Protein AF-A0A354J2S5-F1 (afdb_monomer)

Secondary structure (DSSP, 8-state):
------------HHHHHHHHHHH-TT--EEEEEEETT-HHHHHHHHHHHHHGGGGT-EEEEEEESSGGGHHHHHHHHHTT-

Mean predicted aligned error: 6.53 Å

Radius of gyration: 14.99 Å; Cα contacts (8 Å, |Δi|>4): 84; chains: 1; bounding box: 33×17×53 Å

Sequence (81 aa):
SGNATGTSDKLPVELQLEMIRAILPEAKTIGIMYSTSEPNSISAIEEYKEAAPRYGFEIVESGISTIADISLATDNLLEKV

Foldseek 3Di:
DDPPDDDPPQPPLQVVLVVCCVVPVPAQEDEEEEEPVDVSSVVNVVVNCVNNVVSNYHYDYDYDHDPVCVVVSVVVVVVPD

pLDDT: mean 86.1, std 13.44, range [45.09, 97.12]

Solvent-accessible surface area (backbone atoms only — not comparable to full-atom values): 5017 Å² total; per-residue (Å²): 138,80,86,83,81,71,88,76,88,70,76,62,56,66,64,51,52,51,50,47,40,74,76,40,74,82,60,48,51,45,71,44,77,43,54,72,88,38,71,68,56,54,56,51,51,53,54,41,60,69,50,32,56,83,70,55,30,46,74,46,76,38,75,32,90,50,80,84,41,48,64,60,46,47,55,63,38,59,78,74,85

Structure (mmCIF, N/CA/C/O backbone):
data_AF-A0A354J2S5-F1
#
_entry.id   AF-A0A354J2S5-F1
#
loop_
_atom_site.group_PDB
_atom_site.id
_atom_site.type_symbol
_atom_site.label_atom_id
_atom_site.label_alt_id
_atom_site.label_comp_id
_atom_site.label_asym_id
_atom_site.label_entity_id
_atom_site.label_seq_id
_atom_site.pdbx_PDB_ins_code
_atom_site.Cartn_x
_atom_site.Cartn_y
_atom_site.Cartn_z
_atom_site.occupancy
_atom_site.B_iso_or_equiv
_atom_site.auth_seq_id
_atom_site.auth_comp_id
_atom_site.auth_asym_id
_atom_site.auth_atom_id
_atom_site.pdbx_PDB_model_num
ATOM 1 N N . SER A 1 1 ? -3.146 -5.454 -43.061 1.00 46.69 1 SER A N 1
ATOM 2 C CA . SER A 1 1 ? -3.966 -6.247 -42.128 1.00 46.69 1 SER A CA 1
ATOM 3 C C . SER A 1 1 ? -3.051 -6.900 -41.112 1.00 46.69 1 SER A C 1
ATOM 5 O O . SER A 1 1 ? -2.492 -7.947 -41.398 1.00 46.69 1 SER A O 1
ATOM 7 N N . GLY A 1 2 ? -2.791 -6.230 -39.990 1.00 45.09 2 GLY A N 1
ATOM 8 C CA . GLY A 1 2 ? -1.996 -6.791 -38.900 1.00 45.09 2 GLY A CA 1
ATOM 9 C C . GLY A 1 2 ? -2.938 -7.103 -37.754 1.00 45.09 2 GLY A C 1
ATOM 10 O O . GLY A 1 2 ? -3.306 -6.195 -37.018 1.00 45.09 2 GLY A O 1
ATOM 11 N N . ASN A 1 3 ? -3.372 -8.356 -37.637 1.00 49.25 3 ASN A N 1
ATOM 12 C CA . ASN A 1 3 ? -4.032 -8.821 -36.424 1.00 49.25 3 ASN A CA 1
ATOM 13 C C . ASN A 1 3 ? -2.954 -8.853 -35.337 1.00 49.25 3 ASN A C 1
ATOM 15 O O . ASN A 1 3 ? -2.232 -9.838 -35.209 1.00 49.25 3 ASN A O 1
ATOM 19 N N . ALA A 1 4 ? -2.786 -7.744 -34.619 1.00 47.41 4 ALA A N 1
ATOM 20 C CA . ALA A 1 4 ? -1.976 -7.705 -33.415 1.00 47.41 4 ALA A CA 1
ATOM 21 C C . ALA A 1 4 ? -2.724 -8.501 -32.343 1.00 47.41 4 ALA A C 1
ATOM 23 O O . ALA A 1 4 ? -3.587 -7.978 -31.644 1.00 47.41 4 ALA A O 1
ATOM 24 N N . THR A 1 5 ? -2.449 -9.798 -32.271 1.00 49.03 5 THR A N 1
ATOM 25 C CA . THR A 1 5 ? -2.851 -10.615 -31.132 1.00 49.03 5 THR A CA 1
ATOM 26 C C . THR A 1 5 ? -1.725 -10.536 -30.113 1.00 49.03 5 THR A C 1
ATOM 28 O O . THR A 1 5 ? -0.618 -11.002 -30.382 1.00 49.03 5 THR A O 1
ATOM 31 N N . GLY A 1 6 ? -1.996 -9.925 -28.967 1.00 55.59 6 GLY A N 1
ATOM 32 C CA . GLY A 1 6 ? -1.142 -9.984 -27.785 1.00 55.59 6 GLY A CA 1
ATOM 33 C C . GLY A 1 6 ? -1.934 -10.596 -26.637 1.00 55.59 6 GLY A C 1
ATOM 34 O O . GLY A 1 6 ? -3.142 -10.381 -26.539 1.00 55.59 6 GLY A O 1
ATOM 35 N N . THR A 1 7 ? -1.280 -11.369 -25.777 1.00 55.81 7 THR A N 1
ATOM 36 C CA . THR A 1 7 ? -1.834 -11.704 -24.464 1.00 55.81 7 THR A CA 1
ATOM 37 C C . THR A 1 7 ? -1.803 -10.435 -23.618 1.00 55.81 7 THR A C 1
ATOM 39 O O . THR A 1 7 ? -0.763 -9.793 -23.493 1.00 55.81 7 THR A O 1
ATOM 42 N N . SER A 1 8 ? -2.955 -10.014 -23.103 1.00 54.00 8 SER A N 1
ATOM 43 C CA . SER A 1 8 ? -3.020 -8.895 -22.168 1.00 54.00 8 SER A CA 1
ATOM 44 C C . SER A 1 8 ? -2.812 -9.450 -20.763 1.00 54.00 8 SER A C 1
ATOM 46 O O . SER A 1 8 ? -3.719 -10.069 -20.21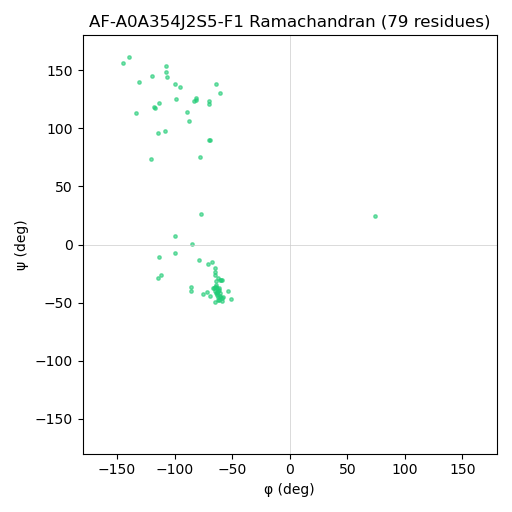8 1.00 54.00 8 SER A O 1
ATOM 48 N N . ASP A 1 9 ? -1.639 -9.215 -20.174 1.00 60.72 9 ASP A N 1
ATOM 49 C CA . ASP A 1 9 ? -1.351 -9.513 -18.758 1.00 60.72 9 ASP A CA 1
ATOM 50 C C . ASP A 1 9 ? -1.979 -8.464 -17.817 1.00 60.72 9 ASP A C 1
ATOM 52 O O . ASP A 1 9 ? -1.472 -8.179 -16.731 1.00 60.72 9 ASP A O 1
ATOM 56 N N . LYS A 1 10 ? -3.068 -7.818 -18.255 1.00 66.31 10 LYS A N 1
ATOM 57 C CA . LYS A 1 10 ? -3.731 -6.773 -17.485 1.00 66.31 10 LYS A CA 1
ATOM 58 C C . LYS A 1 10 ? -4.422 -7.411 -16.285 1.00 66.31 10 LYS A C 1
ATOM 60 O O . LYS A 1 10 ? -5.296 -8.265 -16.441 1.00 66.31 10 LYS A O 1
ATOM 65 N N . LEU A 1 11 ? -4.031 -6.981 -15.089 1.00 70.81 11 LEU A N 1
ATOM 66 C CA . LEU A 1 11 ? -4.659 -7.433 -13.855 1.00 70.81 11 LEU A CA 1
ATOM 67 C C . LEU A 1 11 ? -6.145 -7.044 -13.869 1.00 70.81 11 LEU A C 1
ATOM 69 O O . LEU A 1 11 ? -6.468 -5.885 -14.142 1.00 70.81 11 LEU A O 1
ATOM 73 N N . PRO A 1 12 ? -7.069 -7.973 -13.572 1.00 85.94 12 PRO A N 1
ATOM 74 C CA . PRO A 1 12 ? -8.482 -7.644 -13.466 1.00 85.94 12 PRO A CA 1
ATOM 75 C C . PRO A 1 12 ? -8.755 -6.957 -12.119 1.00 85.94 12 PRO A C 1
ATOM 77 O O . PRO A 1 12 ? -9.285 -7.571 -11.194 1.00 85.94 12 PRO A O 1
ATOM 80 N N . VAL A 1 13 ? -8.362 -5.684 -12.006 1.00 90.44 13 VAL A N 1
ATOM 81 C CA . VAL A 1 13 ? -8.412 -4.876 -10.773 1.00 90.44 13 VAL A CA 1
ATOM 82 C C . VAL A 1 13 ? -9.791 -4.913 -10.112 1.00 90.44 13 VAL A C 1
ATOM 84 O O . VAL A 1 13 ? -9.891 -5.174 -8.915 1.00 90.44 13 VAL A O 1
ATOM 87 N N . GLU A 1 14 ? -10.863 -4.730 -10.887 1.00 90.88 14 GLU A N 1
ATOM 88 C CA . GLU A 1 14 ? -12.226 -4.737 -10.342 1.00 90.88 14 GLU A CA 1
ATOM 89 C C . GLU A 1 14 ? -12.618 -6.085 -9.726 1.00 90.88 14 GLU A C 1
ATOM 91 O O . GLU A 1 14 ? -13.141 -6.108 -8.615 1.00 90.88 14 GLU A O 1
ATOM 96 N N . LEU A 1 15 ? -12.301 -7.205 -10.389 1.00 92.50 15 LEU A N 1
ATOM 97 C CA . LEU A 1 15 ? -12.600 -8.539 -9.853 1.00 92.50 15 LEU A CA 1
ATOM 98 C C . LEU A 1 15 ? -11.829 -8.807 -8.557 1.00 92.50 15 LEU A C 1
ATOM 100 O O . LEU A 1 15 ? -12.339 -9.464 -7.652 1.00 92.50 15 LEU A O 1
ATOM 104 N N . GLN A 1 16 ? -10.602 -8.293 -8.446 1.00 93.62 16 GLN A N 1
ATOM 105 C CA . GLN A 1 16 ? -9.829 -8.423 -7.215 1.00 93.62 16 GLN A CA 1
ATOM 106 C C . GLN A 1 16 ? -10.424 -7.589 -6.079 1.00 93.62 16 GLN A C 1
ATOM 108 O O . GLN A 1 16 ? -10.557 -8.097 -4.970 1.00 93.62 16 GLN A O 1
ATOM 113 N N . LEU A 1 17 ? -10.823 -6.342 -6.341 1.00 95.12 17 LEU A N 1
ATOM 114 C CA . LEU A 1 17 ? -11.468 -5.485 -5.342 1.00 95.12 17 LEU A CA 1
ATOM 115 C C . LEU A 1 17 ? -12.816 -6.056 -4.880 1.00 95.12 17 LEU A C 1
ATOM 117 O O . LEU A 1 17 ? -13.097 -6.069 -3.681 1.00 95.12 17 LEU A O 1
ATOM 121 N N . GLU A 1 18 ? -13.616 -6.586 -5.807 1.00 94.81 18 GLU A N 1
ATOM 122 C CA . GLU A 1 18 ? -14.866 -7.286 -5.501 1.00 94.81 18 GLU A CA 1
ATOM 123 C C . GLU A 1 18 ? -14.612 -8.492 -4.588 1.00 94.81 18 GLU A C 1
ATOM 125 O O . GLU A 1 18 ? -15.245 -8.630 -3.539 1.00 94.81 18 GLU A O 1
ATOM 130 N N . MET A 1 19 ? -13.631 -9.329 -4.940 1.00 95.50 19 MET A N 1
ATOM 131 C CA . MET A 1 19 ? -13.244 -10.488 -4.138 1.00 95.50 19 MET A CA 1
ATOM 132 C C . MET A 1 19 ? -12.767 -10.080 -2.737 1.00 95.50 19 MET A C 1
ATOM 134 O O . MET A 1 19 ? -13.184 -10.687 -1.750 1.00 95.50 19 MET A O 1
ATOM 138 N N . ILE A 1 20 ? -11.924 -9.048 -2.625 1.00 94.88 20 ILE A N 1
ATOM 139 C CA . ILE A 1 20 ? -11.439 -8.553 -1.329 1.00 94.88 20 ILE A CA 1
ATOM 140 C C . ILE A 1 20 ? -12.620 -8.090 -0.475 1.00 94.88 20 ILE A C 1
ATOM 142 O O . ILE A 1 20 ? -12.690 -8.457 0.695 1.00 94.88 20 ILE A O 1
ATOM 146 N N . ARG A 1 21 ? -13.586 -7.356 -1.041 1.00 95.12 21 ARG A N 1
ATOM 147 C CA . ARG A 1 21 ? -14.783 -6.929 -0.301 1.00 95.12 21 ARG A CA 1
ATOM 148 C C . AR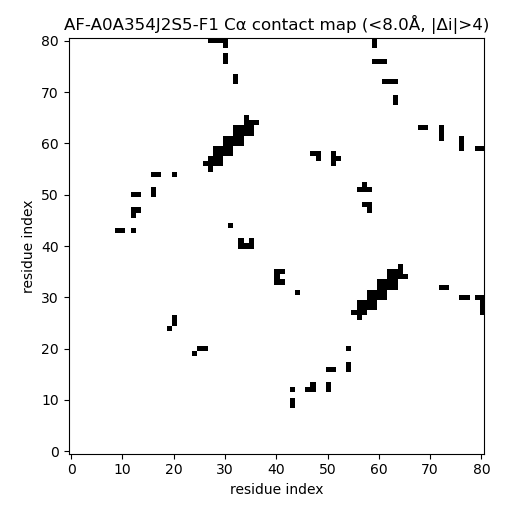G A 1 21 ? -15.662 -8.106 0.118 1.00 95.12 21 ARG A C 1
ATOM 150 O O . ARG A 1 21 ? -16.224 -8.070 1.209 1.00 95.12 21 ARG A O 1
ATOM 157 N N . ALA A 1 22 ? -15.774 -9.140 -0.711 1.00 95.69 22 ALA A N 1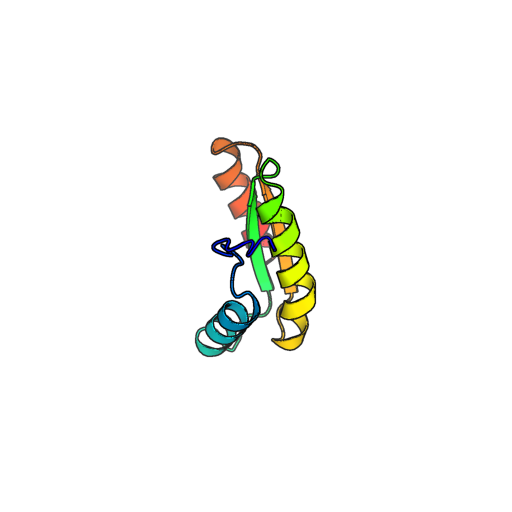
ATOM 158 C CA . ALA A 1 22 ? -16.541 -10.336 -0.378 1.00 95.69 22 ALA A CA 1
ATOM 159 C C . ALA A 1 22 ? -15.929 -11.120 0.798 1.00 95.69 22 ALA A C 1
ATOM 161 O O . ALA A 1 22 ? -16.662 -11.647 1.632 1.00 95.69 22 ALA A O 1
ATOM 162 N N . ILE A 1 23 ? -14.596 -11.189 0.874 1.00 96.19 23 ILE A N 1
ATOM 163 C CA . ILE A 1 23 ? -13.874 -11.943 1.912 1.00 96.19 23 ILE A CA 1
ATOM 164 C C . ILE A 1 23 ? -13.682 -11.107 3.186 1.00 96.19 23 ILE A C 1
ATOM 166 O O . ILE A 1 23 ? -13.820 -11.624 4.293 1.00 96.19 23 ILE A O 1
ATOM 170 N N . LEU A 1 24 ? -13.370 -9.819 3.036 1.00 95.25 24 LEU A N 1
ATOM 171 C CA . LEU A 1 24 ? -13.093 -8.868 4.113 1.00 95.25 24 LEU A CA 1
ATOM 172 C C . LEU A 1 24 ? -14.097 -7.704 4.055 1.00 95.25 24 LEU A C 1
ATOM 174 O O . LEU A 1 24 ? -13.745 -6.584 3.673 1.00 95.25 24 LEU A O 1
ATOM 178 N N . PRO A 1 25 ? -15.360 -7.933 4.455 1.00 94.06 25 PRO A N 1
ATOM 179 C CA . PRO A 1 25 ? -16.434 -6.955 4.297 1.00 94.06 25 PRO A CA 1
ATOM 180 C C . PRO A 1 25 ? -16.229 -5.676 5.111 1.00 94.06 25 PRO A C 1
ATOM 182 O O . PRO A 1 25 ? -16.799 -4.646 4.760 1.00 94.06 25 PRO A O 1
ATOM 185 N N . GLU A 1 26 ? -15.399 -5.709 6.153 1.00 94.56 26 GLU A N 1
A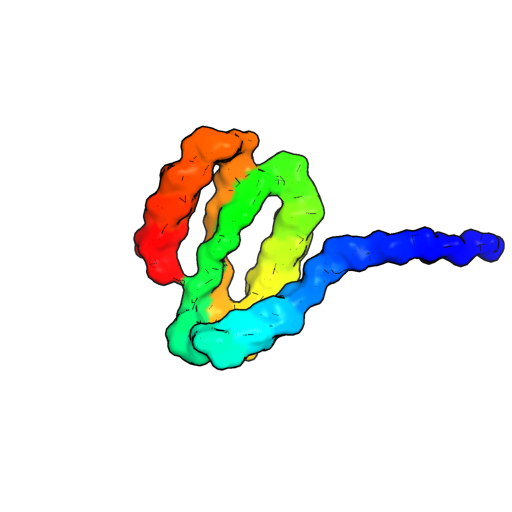TOM 186 C CA . GLU A 1 26 ? -15.136 -4.569 7.041 1.00 94.56 26 GLU A CA 1
ATOM 187 C C . GLU A 1 26 ? -13.832 -3.825 6.726 1.00 94.56 26 GLU A C 1
ATOM 189 O O . GLU A 1 26 ? -13.580 -2.767 7.305 1.00 94.56 26 GLU A O 1
ATOM 194 N N . ALA A 1 27 ? -13.002 -4.341 5.813 1.00 94.19 27 ALA A N 1
ATOM 195 C CA . ALA A 1 27 ? -11.728 -3.712 5.481 1.00 94.19 27 ALA A CA 1
ATOM 196 C C . ALA A 1 27 ? -11.947 -2.326 4.848 1.00 94.19 27 ALA A C 1
ATOM 198 O O . ALA A 1 27 ? -12.851 -2.131 4.032 1.00 94.19 27 ALA A O 1
ATOM 199 N N . LYS A 1 28 ? -11.130 -1.347 5.243 1.00 94.62 28 LYS A N 1
ATOM 200 C CA . LYS A 1 28 ? -11.248 0.055 4.800 1.00 94.62 28 LYS A CA 1
ATOM 201 C C . LYS A 1 28 ? -10.064 0.505 3.961 1.00 94.62 28 LYS A C 1
ATOM 203 O O . LYS A 1 28 ? -10.239 1.335 3.080 1.00 94.62 28 LYS A O 1
ATOM 208 N N . THR A 1 29 ? -8.901 -0.087 4.193 1.00 95.88 29 THR A N 1
ATOM 209 C CA . THR A 1 29 ? -7.651 0.324 3.562 1.00 95.88 29 THR A CA 1
ATOM 210 C C . THR A 1 29 ? -6.945 -0.897 2.990 1.00 95.88 29 THR A C 1
ATOM 212 O O . THR A 1 29 ? -6.952 -1.968 3.598 1.00 95.88 29 THR A O 1
ATOM 215 N N . ILE A 1 30 ? -6.354 -0.750 1.8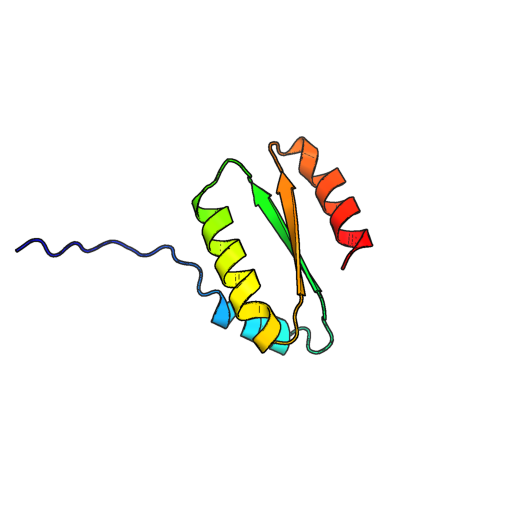07 1.00 94.94 30 ILE A N 1
ATOM 216 C CA . ILE A 1 30 ? -5.527 -1.765 1.157 1.00 94.94 30 ILE A CA 1
ATOM 217 C C . ILE A 1 30 ? -4.118 -1.195 1.011 1.00 94.94 30 ILE A C 1
ATOM 219 O O . ILE A 1 30 ? -3.904 -0.197 0.322 1.00 94.94 30 ILE A O 1
ATOM 223 N N . GLY A 1 31 ? -3.159 -1.857 1.657 1.00 94.25 31 GLY A N 1
ATOM 224 C CA . GLY A 1 31 ? -1.737 -1.585 1.487 1.00 94.25 31 GLY A CA 1
ATOM 225 C C . GLY A 1 31 ? -1.189 -2.306 0.257 1.00 94.25 31 GLY A C 1
ATOM 226 O O . GLY A 1 31 ? -1.284 -3.530 0.181 1.00 94.25 31 GLY A O 1
ATOM 227 N N . ILE A 1 32 ? -0.597 -1.576 -0.689 1.00 93.12 32 ILE A N 1
ATOM 228 C CA . ILE A 1 32 ? 0.043 -2.148 -1.881 1.00 93.12 32 ILE A CA 1
ATOM 229 C C . ILE A 1 32 ? 1.535 -1.830 -1.856 1.00 93.12 32 ILE A C 1
ATOM 231 O O . ILE A 1 32 ? 1.948 -0.674 -1.918 1.00 93.12 32 ILE A O 1
ATOM 235 N N . MET A 1 33 ? 2.359 -2.870 -1.798 1.00 91.88 33 MET A N 1
ATOM 236 C CA . MET A 1 33 ? 3.800 -2.742 -1.983 1.00 91.88 33 MET A CA 1
ATOM 237 C C . MET A 1 33 ? 4.160 -3.038 -3.436 1.00 91.88 33 MET A C 1
ATOM 239 O O . MET A 1 33 ? 3.659 -4.010 -4.001 1.00 91.88 33 MET A O 1
ATOM 243 N N . TYR A 1 34 ? 5.025 -2.226 -4.040 1.00 90.62 34 TYR A N 1
ATOM 244 C CA . TYR A 1 34 ? 5.399 -2.390 -5.445 1.00 90.62 34 TYR A CA 1
ATOM 245 C C . TYR A 1 34 ? 6.852 -2.024 -5.720 1.00 90.62 34 TYR A C 1
ATOM 247 O O . TYR A 1 34 ? 7.450 -1.230 -4.997 1.00 90.62 34 TYR A O 1
ATOM 255 N N . SER A 1 35 ? 7.417 -2.574 -6.796 1.00 89.31 35 SER A N 1
ATOM 256 C CA . SER A 1 35 ? 8.743 -2.175 -7.259 1.00 89.31 35 SER A CA 1
ATOM 257 C C . SER A 1 35 ? 8.666 -0.891 -8.078 1.00 89.31 35 SER A C 1
ATOM 259 O O . SER A 1 35 ? 7.981 -0.825 -9.098 1.00 89.31 35 SER A O 1
ATOM 261 N N . THR A 1 36 ? 9.429 0.124 -7.684 1.00 86.12 36 THR A N 1
ATOM 262 C CA . THR A 1 36 ? 9.503 1.399 -8.422 1.00 86.12 36 THR A CA 1
ATOM 263 C C . THR A 1 36 ? 10.174 1.267 -9.795 1.00 86.12 36 THR A C 1
ATOM 265 O O . THR A 1 36 ? 10.033 2.152 -10.637 1.00 86.12 36 THR A O 1
ATOM 268 N N . SER A 1 37 ? 10.874 0.156 -10.054 1.00 85.69 37 SER A N 1
ATOM 269 C CA . SER A 1 37 ? 11.508 -0.146 -11.344 1.00 85.69 37 SER A CA 1
ATOM 270 C C . SER A 1 37 ? 10.574 -0.799 -12.371 1.00 85.69 37 SER A C 1
ATOM 272 O O . SER A 1 37 ? 11.012 -1.077 -13.487 1.00 85.69 37 SER A O 1
ATOM 274 N N . GLU A 1 38 ? 9.302 -1.027 -12.028 1.00 81.31 38 GLU A N 1
ATOM 275 C CA . GLU A 1 38 ? 8.314 -1.733 -12.851 1.00 81.31 38 GLU A CA 1
ATOM 276 C C . GLU A 1 38 ? 7.178 -0.791 -13.303 1.00 81.31 38 GLU A C 1
ATOM 278 O O . GLU A 1 38 ? 6.206 -0.580 -12.573 1.00 81.31 38 GLU A O 1
ATOM 283 N N . PRO A 1 39 ? 7.248 -0.209 -14.519 1.00 80.31 39 PRO A N 1
ATOM 284 C CA . PRO A 1 39 ? 6.243 0.750 -14.992 1.00 80.31 39 PRO A CA 1
ATOM 285 C C . PRO A 1 39 ? 4.819 0.180 -15.080 1.00 80.31 39 PRO A C 1
ATOM 287 O O . PRO A 1 39 ? 3.840 0.906 -14.909 1.00 80.31 39 PRO A O 1
ATOM 290 N N . ASN A 1 40 ? 4.696 -1.123 -15.340 1.00 81.12 40 ASN A N 1
ATOM 291 C CA . ASN A 1 40 ? 3.425 -1.848 -15.341 1.00 81.12 40 ASN A CA 1
ATOM 292 C C . ASN A 1 40 ? 2.767 -1.856 -13.952 1.00 81.12 40 ASN A C 1
ATOM 294 O O . ASN A 1 40 ? 1.550 -1.696 -13.867 1.00 81.12 40 ASN A O 1
ATOM 298 N N . SER A 1 41 ? 3.558 -1.975 -12.883 1.00 83.12 41 SER A N 1
ATOM 299 C CA . SER A 1 41 ? 3.076 -1.931 -11.501 1.00 83.12 41 SER A CA 1
ATOM 300 C C . SER A 1 41 ? 2.500 -0.552 -11.164 1.00 83.12 41 SER A C 1
ATOM 302 O O . SER A 1 41 ? 1.422 -0.468 -10.589 1.00 83.12 41 SER A O 1
ATOM 304 N N . ILE A 1 42 ? 3.134 0.530 -11.629 1.00 85.88 42 ILE A N 1
ATOM 305 C CA . ILE A 1 42 ? 2.633 1.903 -11.436 1.00 85.88 42 ILE A CA 1
ATOM 306 C C . ILE A 1 42 ? 1.273 2.098 -12.121 1.00 85.88 42 ILE A C 1
ATOM 308 O O . ILE A 1 42 ? 0.336 2.580 -11.492 1.00 85.88 42 ILE A O 1
ATOM 312 N N . SER A 1 43 ? 1.132 1.681 -13.387 1.00 88.50 43 SER A N 1
ATOM 313 C CA . SER A 1 43 ? -0.160 1.784 -14.091 1.00 88.50 43 SER A CA 1
ATOM 314 C C . SER A 1 43 ? -1.263 0.982 -13.404 1.00 88.50 43 SER A C 1
ATOM 316 O O . SER A 1 43 ? -2.379 1.475 -13.277 1.00 88.50 43 SER A O 1
ATOM 318 N N . ALA A 1 44 ? -0.963 -0.230 -12.929 1.00 87.94 44 ALA A N 1
ATOM 319 C CA . ALA A 1 44 ? -1.947 -1.034 -12.214 1.00 87.94 44 ALA A CA 1
ATOM 320 C C . ALA A 1 44 ? -2.403 -0.355 -10.914 1.00 87.94 44 ALA A C 1
ATOM 322 O O . ALA A 1 44 ? -3.591 -0.369 -10.608 1.00 87.94 44 ALA A O 1
ATOM 323 N N . ILE A 1 45 ? -1.490 0.267 -10.163 1.00 92.06 45 ILE A N 1
ATOM 324 C CA . ILE A 1 45 ? -1.833 0.937 -8.903 1.00 92.06 45 ILE A CA 1
ATOM 325 C C . ILE A 1 45 ? -2.726 2.156 -9.128 1.00 92.06 45 ILE A C 1
ATOM 327 O O . ILE A 1 45 ? -3.656 2.367 -8.352 1.00 92.06 45 ILE A O 1
ATOM 331 N N . GLU A 1 46 ? -2.510 2.921 -10.198 1.00 91.81 46 GLU A N 1
ATOM 332 C CA . GLU A 1 46 ? -3.425 4.010 -10.554 1.00 91.81 46 GLU A CA 1
ATOM 333 C C . GLU A 1 46 ? -4.833 3.477 -10.866 1.00 91.81 46 GLU A C 1
ATOM 335 O O . GLU A 1 46 ? -5.816 4.017 -10.360 1.00 91.81 46 GLU A O 1
ATOM 340 N N . GLU A 1 47 ? -4.950 2.342 -11.565 1.00 92.69 47 GLU A N 1
ATOM 341 C CA . GLU A 1 47 ? -6.248 1.675 -11.753 1.00 92.69 47 GLU A CA 1
ATOM 342 C C . GLU A 1 47 ? -6.877 1.236 -10.414 1.00 92.69 47 GLU A C 1
ATOM 344 O O . GLU A 1 47 ? -8.086 1.392 -10.220 1.00 92.69 47 GLU A O 1
ATOM 349 N N . TYR A 1 48 ? -6.082 0.739 -9.454 1.00 94.19 48 TYR A N 1
ATOM 350 C CA . TYR A 1 48 ? -6.576 0.449 -8.100 1.00 94.19 48 TYR A CA 1
ATOM 351 C C . TYR A 1 48 ? -7.069 1.711 -7.395 1.00 94.19 48 TYR A C 1
ATOM 353 O O . TYR A 1 48 ? -8.145 1.674 -6.805 1.00 94.19 48 TYR A O 1
ATOM 361 N N . LYS A 1 49 ? -6.325 2.821 -7.448 1.00 94.69 49 LYS A N 1
ATOM 362 C CA . LYS A 1 49 ? -6.715 4.088 -6.809 1.00 94.69 49 LYS A CA 1
ATOM 363 C C . LYS A 1 49 ? -8.025 4.634 -7.373 1.00 94.69 49 LYS A C 1
ATOM 365 O O . LYS A 1 49 ? -8.839 5.153 -6.614 1.00 94.69 49 LYS A O 1
ATOM 370 N N . GLU A 1 50 ? -8.253 4.491 -8.677 1.00 95.06 50 GLU A N 1
ATOM 371 C CA . GLU A 1 50 ? -9.498 4.912 -9.324 1.00 95.06 50 GLU A CA 1
ATOM 372 C C . GLU A 1 50 ? -10.688 4.007 -8.962 1.00 95.06 50 GLU A C 1
ATOM 374 O O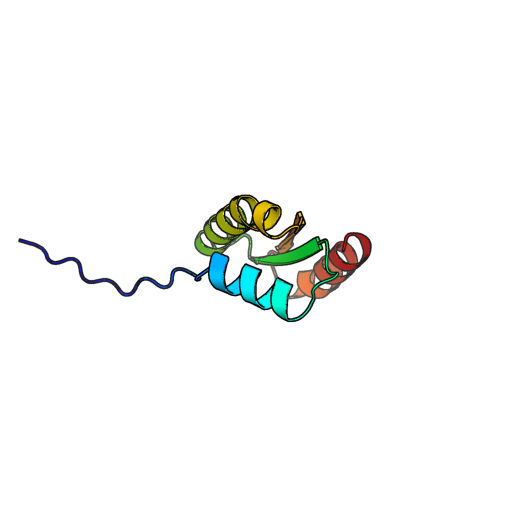 . GLU A 1 50 ? -11.798 4.492 -8.726 1.00 95.06 50 GLU A O 1
ATOM 379 N N . ALA A 1 51 ? -10.479 2.688 -8.902 1.00 94.94 51 ALA A N 1
ATOM 380 C CA . ALA A 1 51 ? -11.556 1.720 -8.694 1.00 94.94 51 ALA A CA 1
ATOM 381 C C . ALA A 1 51 ? -11.900 1.481 -7.212 1.00 94.94 51 ALA A C 1
ATOM 383 O O . ALA A 1 51 ? -13.074 1.316 -6.870 1.00 94.94 51 ALA A O 1
ATOM 384 N N . ALA A 1 52 ? -10.908 1.480 -6.320 1.00 95.62 52 ALA A N 1
ATOM 385 C CA . ALA A 1 52 ? -11.038 1.131 -4.903 1.00 95.62 52 ALA A CA 1
ATOM 386 C C . ALA A 1 52 ? -12.119 1.913 -4.129 1.00 95.62 52 ALA A C 1
ATOM 388 O O . ALA A 1 52 ? -12.872 1.269 -3.385 1.00 95.62 52 ALA A O 1
ATOM 389 N N . PRO A 1 53 ? -12.314 3.234 -4.335 1.00 96.12 53 PRO A N 1
ATOM 390 C CA . PRO A 1 53 ? -13.348 3.987 -3.626 1.00 96.12 53 PRO A CA 1
ATOM 391 C C . PRO A 1 53 ? -14.766 3.462 -3.878 1.00 96.12 53 PRO A C 1
ATOM 393 O O . PRO A 1 53 ? -15.611 3.510 -2.986 1.00 96.12 53 PRO A O 1
ATOM 396 N N . ARG A 1 54 ? -15.030 2.890 -5.064 1.00 95.56 54 ARG A N 1
ATOM 397 C CA . ARG A 1 54 ? -16.335 2.293 -5.412 1.00 95.56 54 ARG A CA 1
ATOM 398 C C . ARG A 1 54 ? -16.663 1.072 -4.556 1.00 95.56 54 ARG A C 1
ATOM 400 O O . ARG A 1 54 ? -17.833 0.766 -4.350 1.00 95.56 54 ARG A O 1
ATOM 407 N N . TYR A 1 55 ? -15.631 0.404 -4.054 1.00 94.62 55 TYR A N 1
ATOM 408 C CA . TYR A 1 55 ? -15.724 -0.750 -3.171 1.00 94.62 55 TYR A CA 1
ATOM 409 C C . TYR A 1 55 ? -15.507 -0.369 -1.702 1.00 94.62 55 TYR A C 1
ATOM 411 O O . TYR A 1 55 ? -15.428 -1.260 -0.862 1.00 94.62 55 TYR A O 1
ATOM 419 N N . GLY A 1 56 ? -15.413 0.925 -1.369 1.00 94.00 56 GLY A N 1
ATOM 420 C CA . GLY A 1 56 ? -15.209 1.416 -0.003 1.00 94.00 56 GLY A CA 1
ATOM 421 C C . GLY A 1 56 ? -13.790 1.213 0.535 1.00 94.00 56 GLY A C 1
ATOM 422 O O . GLY A 1 56 ? -13.623 1.094 1.748 1.00 94.00 56 GLY A O 1
ATOM 423 N N . PHE A 1 57 ? -12.797 1.107 -0.351 1.00 97.12 57 PHE A N 1
ATOM 424 C CA . PHE A 1 57 ? -11.389 0.985 0.0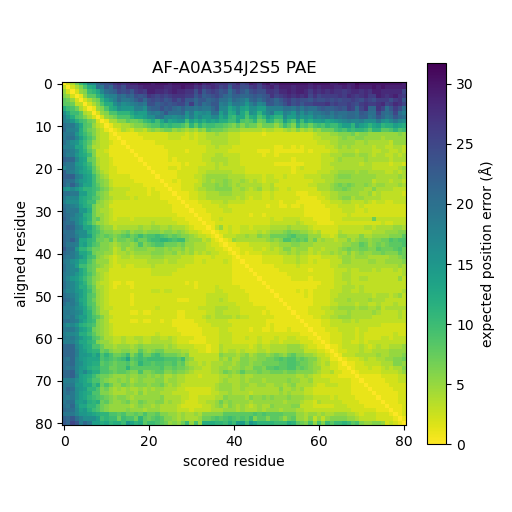16 1.00 97.12 57 PHE A CA 1
ATOM 425 C C . PHE A 1 57 ? -10.614 2.276 -0.267 1.00 97.12 57 PHE A C 1
ATOM 427 O O . PHE A 1 57 ? -10.834 2.932 -1.285 1.00 97.12 57 PHE A O 1
ATOM 434 N N . GLU A 1 58 ? -9.659 2.585 0.602 1.00 95.81 58 GLU A N 1
ATOM 435 C CA . GLU A 1 58 ? -8.562 3.521 0.364 1.00 95.81 58 GLU A CA 1
ATOM 436 C C . GLU A 1 58 ? -7.291 2.738 0.007 1.00 95.81 58 GLU A C 1
ATOM 438 O O . GLU A 1 58 ? -7.009 1.701 0.610 1.00 95.81 58 GLU A O 1
ATOM 443 N N . ILE A 1 59 ? -6.522 3.207 -0.978 1.00 95.62 59 ILE A N 1
ATOM 444 C CA . ILE A 1 59 ? -5.247 2.585 -1.356 1.00 95.62 59 ILE A CA 1
ATOM 445 C C . ILE A 1 59 ? -4.098 3.356 -0.716 1.00 95.62 59 ILE A C 1
ATOM 447 O O . ILE A 1 59 ? -3.942 4.553 -0.954 1.00 95.62 59 ILE A O 1
ATOM 451 N N . VAL A 1 60 ? -3.255 2.648 0.032 1.00 94.50 60 VAL A N 1
ATOM 452 C CA . VAL A 1 60 ? -1.979 3.161 0.537 1.00 94.50 60 VAL A CA 1
ATOM 453 C C . VAL A 1 60 ? -0.863 2.382 -0.137 1.00 94.50 60 VAL A C 1
ATOM 455 O O . VAL A 1 60 ? -0.794 1.162 -0.023 1.00 94.50 60 VAL A O 1
ATOM 458 N N . GLU A 1 61 ? 0.028 3.073 -0.837 1.00 92.31 61 GLU A N 1
ATOM 459 C CA . GLU A 1 61 ? 1.121 2.429 -1.564 1.00 92.31 61 GLU A CA 1
ATOM 460 C C . GLU A 1 61 ? 2.481 2.640 -0.893 1.00 92.31 61 GLU A C 1
ATOM 462 O O . GLU A 1 61 ? 2.747 3.678 -0.281 1.00 92.31 61 GLU A O 1
ATOM 467 N N . SER A 1 62 ? 3.365 1.655 -1.039 1.00 92.38 62 SER A N 1
ATOM 468 C CA . SER A 1 62 ? 4.770 1.760 -0.659 1.00 92.38 62 SER A CA 1
ATOM 469 C C . SER A 1 62 ? 5.654 1.226 -1.782 1.00 92.38 62 SER A C 1
ATOM 471 O O . SER A 1 62 ? 5.623 0.040 -2.114 1.00 92.38 62 SER A O 1
ATOM 473 N N . GLY A 1 63 ? 6.422 2.126 -2.392 1.00 89.56 63 GLY A N 1
ATOM 474 C CA . GLY A 1 63 ? 7.395 1.777 -3.418 1.00 89.56 63 GLY A CA 1
ATOM 475 C C . GLY A 1 63 ? 8.691 1.273 -2.789 1.00 89.56 63 GLY A C 1
ATOM 476 O O . GLY A 1 63 ? 9.297 1.973 -1.980 1.00 89.56 63 GLY A O 1
ATOM 477 N N . ILE A 1 64 ? 9.139 0.090 -3.197 1.00 89.88 64 ILE A N 1
ATOM 478 C CA . ILE A 1 64 ? 10.445 -0.471 -2.848 1.00 89.88 64 ILE A CA 1
ATOM 479 C C . ILE A 1 64 ? 11.382 -0.437 -4.057 1.00 89.88 64 ILE A C 1
ATOM 481 O O . ILE A 1 64 ? 10.950 -0.427 -5.214 1.00 89.88 64 ILE A O 1
ATOM 485 N N . SER A 1 65 ? 12.686 -0.387 -3.790 1.00 85.81 65 SER A N 1
ATOM 486 C CA . SER A 1 65 ? 13.726 -0.421 -4.828 1.00 85.81 65 SER A CA 1
ATOM 487 C C . SER A 1 65 ? 14.540 -1.711 -4.779 1.00 85.81 65 SER A C 1
ATOM 489 O O . SER A 1 65 ? 15.068 -2.166 -5.793 1.00 85.81 65 SER A O 1
ATOM 491 N N . THR A 1 66 ? 14.611 -2.323 -3.597 1.00 86.81 66 THR A N 1
ATOM 492 C CA . THR A 1 66 ? 15.333 -3.560 -3.335 1.00 86.81 66 THR A CA 1
ATOM 493 C C . THR A 1 66 ? 14.535 -4.461 -2.396 1.00 86.81 66 THR A C 1
ATOM 495 O O . THR A 1 66 ? 13.666 -4.013 -1.652 1.00 86.81 66 THR A O 1
ATOM 498 N N . ILE A 1 67 ? 14.871 -5.752 -2.381 1.00 85.75 67 ILE A N 1
ATOM 499 C CA . ILE A 1 67 ? 14.265 -6.738 -1.471 1.00 85.75 67 ILE A CA 1
ATOM 500 C C . ILE A 1 67 ? 14.545 -6.388 0.002 1.00 85.75 67 ILE A C 1
ATOM 502 O O . ILE A 1 67 ? 13.738 -6.696 0.875 1.00 85.75 67 ILE A O 1
ATOM 506 N N . ALA A 1 68 ? 15.666 -5.716 0.287 1.00 89.38 68 ALA A N 1
ATOM 507 C CA . ALA A 1 68 ? 16.013 -5.287 1.640 1.00 89.38 68 ALA A CA 1
ATOM 508 C C . ALA A 1 68 ? 15.025 -4.251 2.208 1.00 89.38 68 ALA A C 1
ATOM 510 O O . ALA A 1 68 ? 14.877 -4.161 3.425 1.00 89.38 68 ALA A O 1
ATOM 511 N N . ASP A 1 69 ? 14.312 -3.524 1.341 1.00 86.62 69 ASP A N 1
ATOM 512 C CA . ASP A 1 69 ? 13.346 -2.497 1.741 1.00 86.62 69 ASP A CA 1
ATOM 513 C C . ASP A 1 69 ? 11.998 -3.096 2.189 1.00 86.62 69 ASP A C 1
ATOM 515 O O . ASP A 1 69 ? 11.195 -2.391 2.797 1.00 86.62 69 ASP A O 1
ATOM 519 N N . ILE A 1 70 ? 11.739 -4.387 1.922 1.00 88.81 70 ILE A N 1
ATOM 520 C CA . ILE A 1 70 ? 10.431 -5.028 2.158 1.00 88.81 70 ILE A CA 1
ATOM 521 C C . ILE A 1 70 ? 10.008 -4.936 3.625 1.00 88.81 70 ILE A C 1
ATOM 523 O O . ILE A 1 70 ? 8.861 -4.588 3.899 1.00 88.81 70 ILE A O 1
ATOM 527 N N . SER A 1 71 ? 10.904 -5.230 4.573 1.00 90.31 71 SER A N 1
ATOM 528 C CA . SER A 1 71 ? 10.549 -5.201 5.999 1.00 90.31 71 SER A CA 1
ATOM 529 C C . SER A 1 71 ? 10.123 -3.800 6.431 1.00 90.31 71 SER A C 1
ATOM 531 O O . SER A 1 71 ? 9.045 -3.628 6.988 1.00 90.31 71 SER A O 1
ATOM 533 N N . LEU A 1 72 ? 10.910 -2.784 6.067 1.00 89.50 72 LEU A N 1
ATOM 534 C CA . LEU A 1 72 ? 10.611 -1.390 6.384 1.00 89.50 72 LEU A CA 1
ATOM 535 C C . LEU A 1 72 ? 9.324 -0.907 5.697 1.00 89.50 72 LEU A C 1
ATOM 537 O O . LEU A 1 72 ? 8.515 -0.210 6.303 1.00 89.50 72 LEU A O 1
ATOM 541 N N . ALA A 1 73 ? 9.120 -1.268 4.430 1.00 87.94 73 ALA A N 1
ATOM 542 C CA . ALA A 1 73 ? 7.905 -0.930 3.698 1.00 87.94 73 ALA A CA 1
ATOM 543 C C . ALA A 1 73 ? 6.665 -1.598 4.311 1.00 87.94 73 ALA A C 1
ATOM 545 O O . ALA A 1 73 ? 5.609 -0.973 4.376 1.00 87.94 73 ALA A O 1
ATOM 546 N N . THR A 1 74 ? 6.800 -2.830 4.807 1.00 89.50 74 THR A N 1
ATOM 547 C CA . THR A 1 74 ? 5.724 -3.539 5.513 1.00 89.50 74 THR A CA 1
ATOM 548 C C . THR A 1 74 ? 5.376 -2.834 6.817 1.00 89.50 74 THR A C 1
ATOM 550 O O . THR A 1 74 ? 4.207 -2.531 7.036 1.00 89.50 74 THR A O 1
ATOM 553 N N . ASP A 1 75 ? 6.376 -2.511 7.640 1.00 90.69 75 ASP A N 1
ATOM 554 C CA . ASP A 1 75 ? 6.171 -1.816 8.917 1.00 90.69 75 ASP A CA 1
ATOM 555 C C . ASP A 1 75 ? 5.464 -0.468 8.702 1.00 90.69 75 ASP A C 1
ATOM 557 O O . ASP A 1 75 ? 4.461 -0.169 9.347 1.00 90.69 75 ASP A O 1
ATOM 561 N N . ASN A 1 76 ? 5.904 0.302 7.703 1.00 87.81 76 ASN A N 1
ATOM 562 C CA . ASN A 1 76 ? 5.286 1.580 7.340 1.00 87.81 76 ASN A CA 1
ATOM 563 C C . ASN A 1 76 ? 3.843 1.449 6.830 1.00 87.81 76 ASN A C 1
ATOM 565 O O . ASN A 1 76 ? 3.060 2.393 6.959 1.00 87.81 76 ASN A O 1
ATOM 569 N N . LEU A 1 77 ? 3.504 0.335 6.173 1.00 90.88 77 LEU A N 1
ATOM 570 C CA . LEU A 1 77 ? 2.140 0.072 5.719 1.00 90.88 77 LEU A CA 1
ATOM 571 C C . LEU A 1 77 ? 1.249 -0.324 6.896 1.00 90.88 77 LEU A C 1
ATOM 573 O O . LEU A 1 77 ? 0.146 0.198 6.985 1.00 90.88 77 LEU A O 1
ATOM 577 N N . LEU A 1 78 ? 1.732 -1.166 7.816 1.00 89.38 78 LEU A N 1
ATOM 578 C CA . LEU A 1 78 ? 0.985 -1.601 9.003 1.00 89.38 78 LEU A CA 1
ATOM 579 C C . LEU A 1 78 ? 0.545 -0.442 9.904 1.00 89.38 78 LEU A C 1
ATOM 581 O O . LEU A 1 78 ? -0.502 -0.524 10.532 1.00 89.38 78 LEU A O 1
ATOM 585 N N . GLU A 1 79 ? 1.303 0.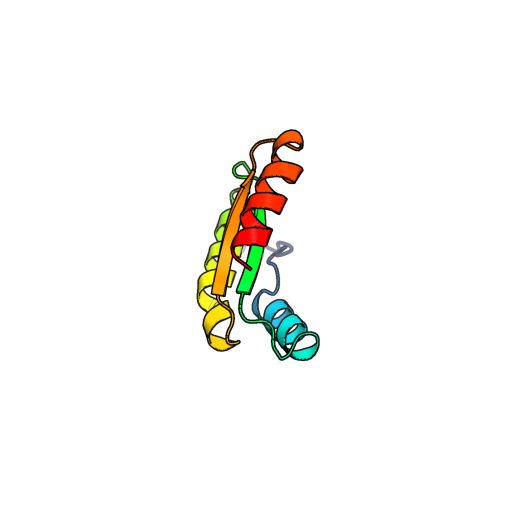652 9.955 1.00 89.31 79 GLU A N 1
ATOM 586 C CA . GLU A 1 79 ? 0.897 1.854 10.697 1.00 89.31 79 GLU A CA 1
ATOM 587 C C . GLU A 1 79 ? -0.269 2.620 10.043 1.00 89.31 79 GLU A C 1
ATOM 589 O O . GLU A 1 79 ? -0.888 3.470 10.685 1.00 89.31 79 GLU A O 1
ATOM 594 N N . LYS A 1 80 ? -0.556 2.355 8.763 1.00 81.81 80 LYS A N 1
ATOM 595 C CA . LYS A 1 80 ? -1.498 3.120 7.931 1.00 81.81 80 LYS A CA 1
ATOM 596 C C . LYS A 1 80 ? -2.747 2.339 7.518 1.00 81.81 80 LYS A C 1
ATOM 598 O O . LYS A 1 80 ? -3.654 2.956 6.956 1.00 81.81 80 LYS A O 1
ATOM 603 N N . VAL A 1 81 ? -2.789 1.021 7.735 1.00 81.12 81 VAL A N 1
ATOM 604 C CA . VAL A 1 81 ? -3.865 0.126 7.260 1.00 81.12 81 VAL A CA 1
ATOM 605 C C . VAL A 1 81 ? -4.632 -0.547 8.386 1.00 81.12 81 VAL A C 1
ATOM 607 O O . VAL A 1 81 ? -4.026 -0.856 9.432 1.00 81.12 81 VAL A O 1
#

Nearest PDB structures (foldseek):
  3lkv-assembly1_A-2  TM=9.151E-01  e=3.360E-05  Vibrio cholerae O1 biovar El Tor str. N16961
  3lft-assembly2_B  TM=9.502E-01  e=1.120E-04  Streptococcus pneumoniae TIGR4
  6k1x-assemb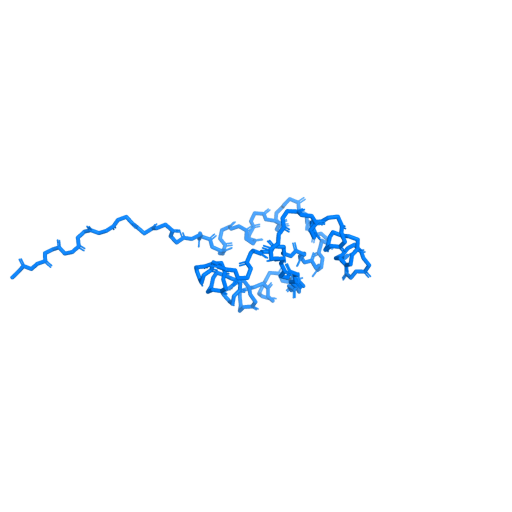ly1_A  TM=8.835E-01  e=1.337E-03  Rhodothermus marinus DSM 4252
  8wxm-assembly1_A  TM=8.971E-01  e=2.045E-03  Rhodothermus marinus DSM 4252
  6k1w-assembly1_A  TM=8.952E-01  e=2.045E-03  Rhodothermus marinus DSM 4252